Protein AF-A0A512B9P4-F1 (afdb_monomer)

Radius of gyration: 17.26 Å; Cα contacts (8 Å, |Δi|>4): 73; chains: 1; bounding box: 51×27×46 Å

Solvent-accessible surface area (backbone atoms only — not comparable to full-atom values): 6267 Å² total; per-residue (Å²): 95,64,81,67,20,63,53,22,70,62,59,43,73,67,53,44,46,47,43,32,73,56,57,66,42,59,73,66,55,48,33,50,54,15,53,52,35,44,54,32,48,50,46,64,70,46,82,91,42,67,71,63,30,52,52,30,51,51,50,52,51,52,52,53,52,46,52,44,51,48,49,36,66,55,63,76,48,89,56,76,73,58,54,60,63,53,59,64,49,52,62,53,51,51,51,51,52,53,52,53,52,50,50,57,55,48,52,56,62,62,76,73,111

Secondary structure (DSSP, 8-state):
-HHHHHHHHTT-HHHHIIIIIIT---HHHHHHHHHHHHHHHHHHHSTT-HHHHHHHHHHHHHHHHHHHHHHHHHHSS--GGGGGGGGGHHHHHHHHHHHHHHHHHHHHHHTT-

Organism: NCBI:txid670293

Mean predicted aligned error: 9.04 Å

pLDDT: mean 77.08, std 9.49, range [50.94, 89.12]

Structure (mmCIF, N/CA/C/O backbone):
data_AF-A0A512B9P4-F1
#
_entry.id   AF-A0A512B9P4-F1
#
loop_
_atom_site.group_PDB
_atom_site.id
_atom_site.type_symbol
_atom_site.label_atom_id
_atom_site.label_alt_id
_atom_site.label_comp_id
_atom_site.label_asym_id
_atom_site.label_entity_id
_atom_site.label_seq_id
_atom_site.pdbx_PDB_ins_code
_atom_site.Cartn_x
_atom_site.Cartn_y
_atom_site.Cartn_z
_atom_site.occupancy
_atom_site.B_iso_or_equiv
_atom_site.auth_seq_id
_atom_site.auth_comp_id
_atom_site.auth_asym_id
_atom_site.auth_atom_id
_atom_site.pdbx_PDB_model_num
ATOM 1 N N . MET A 1 1 ? 0.276 -3.738 6.405 1.00 66.81 1 MET A N 1
ATOM 2 C CA . MET A 1 1 ? 0.692 -2.361 6.053 1.00 66.81 1 MET A CA 1
ATOM 3 C C . MET A 1 1 ? 1.941 -1.927 6.810 1.00 66.81 1 MET A C 1
ATOM 5 O O . MET A 1 1 ? 2.944 -1.709 6.157 1.00 66.81 1 MET A O 1
ATOM 9 N N . ILE A 1 2 ? 1.944 -1.877 8.149 1.00 70.94 2 ILE A N 1
ATOM 10 C CA . ILE A 1 2 ? 3.113 -1.393 8.920 1.00 70.94 2 ILE A CA 1
ATOM 11 C C . ILE A 1 2 ? 4.389 -2.209 8.643 1.00 70.94 2 ILE A C 1
ATOM 13 O O . ILE A 1 2 ? 5.422 -1.635 8.316 1.00 70.94 2 ILE A O 1
ATOM 17 N N . PHE A 1 3 ? 4.304 -3.544 8.703 1.00 67.25 3 PHE A N 1
ATOM 18 C CA . PHE A 1 3 ? 5.459 -4.437 8.524 1.00 67.25 3 PHE A CA 1
ATOM 19 C C . PHE A 1 3 ? 6.171 -4.255 7.170 1.00 67.25 3 PHE A C 1
ATOM 21 O O . PHE A 1 3 ? 7.394 -4.228 7.114 1.00 67.25 3 PHE A O 1
ATOM 28 N N . SER A 1 4 ? 5.415 -4.059 6.085 1.00 69.06 4 SER A N 1
ATOM 29 C CA . SER A 1 4 ? 5.970 -3.846 4.741 1.00 69.06 4 SER A CA 1
ATOM 30 C C . SER A 1 4 ? 6.521 -2.434 4.523 1.00 69.06 4 SER A C 1
ATOM 32 O O . SER A 1 4 ? 7.403 -2.252 3.694 1.00 69.06 4 SER A O 1
ATOM 34 N N . SER A 1 5 ? 6.005 -1.429 5.236 1.00 73.44 5 SER A N 1
ATOM 35 C CA . SER A 1 5 ? 6.426 -0.034 5.060 1.00 73.44 5 SER A CA 1
ATO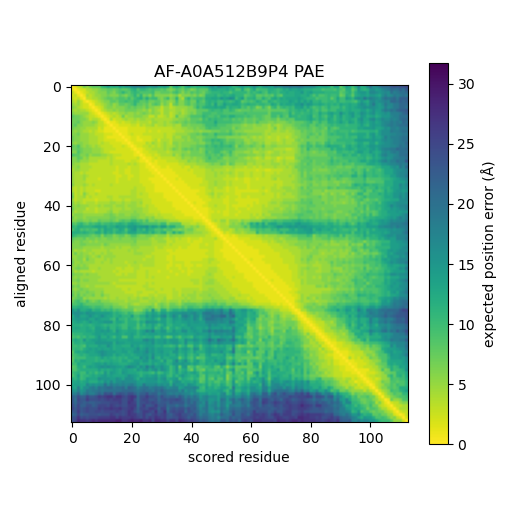M 36 C C . SER A 1 5 ? 7.796 0.264 5.656 1.00 73.44 5 SER A C 1
ATOM 38 O O . SER A 1 5 ? 8.550 1.045 5.086 1.00 73.44 5 SER A O 1
ATOM 40 N N . VAL A 1 6 ? 8.134 -0.341 6.799 1.00 72.44 6 VAL A N 1
ATOM 41 C CA . VAL A 1 6 ? 9.413 -0.072 7.480 1.00 72.44 6 VAL A CA 1
ATOM 42 C C . VAL A 1 6 ? 10.597 -0.461 6.589 1.00 72.44 6 VAL A C 1
ATOM 44 O O . VAL A 1 6 ? 11.552 0.301 6.467 1.00 72.44 6 VAL A O 1
ATOM 47 N N . GLY A 1 7 ? 10.494 -1.595 5.890 1.00 69.94 7 GLY A N 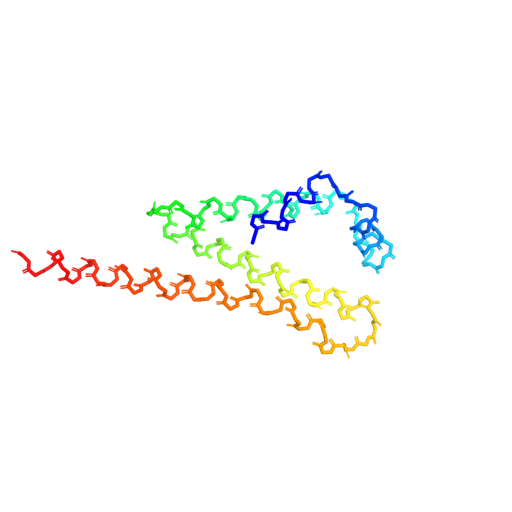1
ATOM 48 C CA . GLY A 1 7 ? 11.539 -2.086 4.989 1.00 69.94 7 GLY A CA 1
ATOM 49 C C . GLY A 1 7 ? 11.725 -1.279 3.699 1.00 69.94 7 GLY A C 1
ATOM 50 O O . GLY A 1 7 ? 12.711 -1.496 3.005 1.00 69.94 7 GLY A O 1
ATOM 51 N N . GLY A 1 8 ? 10.814 -0.362 3.358 1.00 71.31 8 GLY A N 1
ATOM 52 C CA . GLY A 1 8 ? 10.943 0.472 2.160 1.00 71.31 8 GLY A CA 1
ATOM 53 C C . GLY A 1 8 ? 11.407 1.910 2.425 1.00 71.31 8 GLY A C 1
ATOM 54 O O . GLY A 1 8 ? 11.726 2.621 1.475 1.00 71.31 8 GLY A O 1
ATOM 55 N N . LEU A 1 9 ? 11.517 2.336 3.693 1.00 77.50 9 LEU A N 1
ATOM 56 C CA . LEU A 1 9 ? 12.193 3.594 4.057 1.00 77.50 9 LEU A CA 1
ATOM 57 C C . LEU A 1 9 ? 13.710 3.498 3.839 1.00 77.50 9 LEU A C 1
ATOM 59 O O . LEU A 1 9 ? 14.340 4.437 3.352 1.00 77.50 9 LEU A O 1
ATOM 63 N N . GLN A 1 10 ? 14.274 2.333 4.153 1.00 82.31 10 GLN A N 1
ATOM 64 C CA . GLN A 1 10 ? 15.630 1.930 3.796 1.00 82.31 10 GLN A CA 1
ATOM 65 C C . GLN A 1 10 ? 15.524 0.668 2.935 1.00 82.31 10 GLN A C 1
ATOM 67 O O . GLN A 1 10 ? 15.562 -0.438 3.478 1.00 82.31 10 GLN A O 1
ATOM 72 N N . PRO A 1 11 ? 15.301 0.816 1.616 1.00 79.19 11 PRO A N 1
ATOM 73 C CA . PRO A 1 11 ? 15.057 -0.325 0.749 1.00 79.19 11 PRO A CA 1
ATOM 74 C C . PRO A 1 11 ? 16.272 -1.255 0.742 1.00 79.19 11 PRO A C 1
ATOM 76 O O . PRO A 1 11 ? 17.391 -0.835 0.451 1.00 79.19 11 PRO A O 1
ATOM 79 N N . SER A 1 12 ? 16.045 -2.526 1.078 1.00 83.31 12 SER A N 1
ATOM 80 C CA . SER A 1 12 ? 17.084 -3.552 1.004 1.00 83.31 12 SER A CA 1
ATOM 81 C C . SER A 1 12 ? 17.517 -3.784 -0.444 1.00 83.31 12 SER A C 1
ATOM 83 O O . SER A 1 12 ? 16.771 -3.504 -1.385 1.00 83.31 12 SER A O 1
ATOM 85 N N . GLN A 1 13 ? 18.697 -4.376 -0.640 1.00 83.69 13 GLN A N 1
ATOM 86 C CA . GLN A 1 13 ? 19.196 -4.687 -1.982 1.00 83.69 13 GLN A CA 1
ATOM 87 C C . GLN A 1 13 ? 18.214 -5.559 -2.783 1.00 83.69 13 GLN A C 1
ATOM 89 O O . GLN A 1 13 ? 18.060 -5.370 -3.984 1.00 83.69 13 GLN A O 1
ATOM 94 N N . GLN A 1 14 ? 17.487 -6.457 -2.109 1.00 82.38 14 GLN A N 1
ATOM 95 C CA . GLN A 1 14 ? 16.443 -7.282 -2.726 1.00 82.38 14 GLN A CA 1
ATOM 96 C C . GLN A 1 14 ? 15.245 -6.442 -3.189 1.00 82.38 14 GLN A C 1
ATOM 98 O O . GLN A 1 14 ? 14.699 -6.684 -4.262 1.00 82.38 14 GLN A O 1
ATOM 103 N N . ALA A 1 15 ? 14.834 -5.447 -2.395 1.00 79.88 15 ALA A N 1
ATOM 104 C CA . ALA A 1 15 ? 13.738 -4.554 -2.757 1.00 79.88 15 ALA A CA 1
ATOM 105 C C . ALA A 1 15 ? 14.107 -3.668 -3.952 1.00 79.88 15 ALA A C 1
ATOM 107 O O . ALA A 1 15 ? 13.266 -3.456 -4.822 1.00 79.88 15 ALA A O 1
ATOM 108 N N . ILE A 1 16 ? 15.357 -3.195 -4.018 1.00 83.44 16 ILE A N 1
ATOM 109 C CA . ILE A 1 16 ? 15.870 -2.431 -5.162 1.00 83.44 16 ILE A CA 1
ATOM 110 C C . ILE A 1 16 ? 15.902 -3.317 -6.410 1.00 83.44 16 ILE A C 1
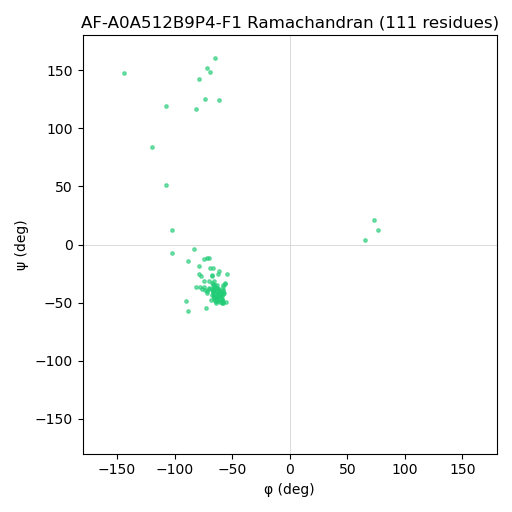ATOM 112 O O . ILE A 1 16 ? 15.344 -2.923 -7.425 1.00 83.44 16 ILE A O 1
ATOM 116 N N . GLN A 1 17 ? 16.442 -4.534 -6.329 1.00 84.44 17 GLN A N 1
ATOM 117 C CA . GLN A 1 17 ? 16.468 -5.460 -7.471 1.00 84.44 17 GLN A CA 1
ATOM 118 C C . GLN A 1 17 ? 15.068 -5.765 -8.011 1.00 84.44 17 GLN A C 1
ATOM 120 O O . GLN A 1 17 ? 14.841 -5.792 -9.217 1.00 84.44 17 GLN A O 1
ATOM 125 N N . LEU A 1 18 ? 14.098 -5.961 -7.121 1.00 82.19 18 LEU A N 1
ATOM 126 C CA . LEU A 1 18 ? 12.733 -6.240 -7.537 1.00 82.19 18 LEU A CA 1
ATOM 127 C C . LEU A 1 18 ? 12.056 -4.982 -8.106 1.00 82.19 18 LEU A C 1
ATOM 129 O O . LEU A 1 18 ? 11.581 -4.986 -9.233 1.00 82.19 18 LEU A O 1
ATOM 133 N N . MET A 1 19 ? 12.018 -3.877 -7.366 1.00 81.00 19 MET A N 1
ATOM 134 C CA . MET A 1 19 ? 11.255 -2.692 -7.779 1.00 81.00 19 MET A CA 1
ATOM 135 C C . MET A 1 19 ? 11.940 -1.890 -8.890 1.00 81.00 19 MET A C 1
ATOM 137 O O . MET A 1 19 ? 11.254 -1.387 -9.774 1.00 81.00 19 MET A O 1
ATOM 141 N N . HIS A 1 20 ? 13.265 -1.768 -8.855 1.00 83.06 20 HIS A N 1
ATOM 142 C CA . HIS A 1 20 ? 14.031 -0.993 -9.826 1.00 83.06 20 HIS A CA 1
ATOM 143 C C . HIS A 1 20 ? 14.430 -1.830 -11.035 1.00 83.06 20 HIS A C 1
ATOM 145 O O . HIS A 1 20 ? 14.041 -1.491 -12.149 1.00 83.06 20 HIS A O 1
ATOM 151 N N . ASP A 1 21 ? 15.141 -2.939 -10.824 1.00 8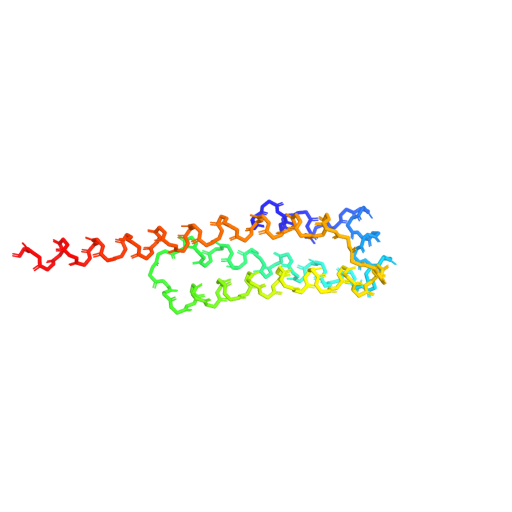1.94 21 ASP A N 1
ATOM 152 C CA . ASP A 1 21 ? 15.731 -3.683 -11.944 1.00 81.94 21 ASP A CA 1
ATOM 153 C C . ASP A 1 21 ? 14.692 -4.539 -12.680 1.00 81.94 21 ASP A C 1
ATOM 155 O O . ASP A 1 21 ? 14.743 -4.654 -13.902 1.00 81.94 21 ASP A O 1
ATOM 159 N N . PHE A 1 22 ? 13.728 -5.123 -11.957 1.00 79.94 22 PHE A N 1
ATOM 160 C CA . PHE A 1 22 ? 12.691 -5.962 -12.564 1.00 79.94 22 PHE A CA 1
ATOM 161 C C . PHE A 1 22 ? 11.448 -5.168 -12.988 1.00 79.94 22 PHE A C 1
ATOM 163 O O . PHE A 1 22 ? 10.975 -5.325 -14.111 1.00 79.94 22 PHE A O 1
ATOM 170 N N . LEU A 1 23 ? 10.908 -4.311 -12.112 1.00 80.81 23 LEU A N 1
ATOM 171 C CA . LEU A 1 23 ? 9.699 -3.529 -12.414 1.00 80.81 23 LEU A CA 1
ATOM 172 C C . LEU A 1 23 ? 9.968 -2.177 -13.100 1.00 80.81 23 LEU A C 1
ATOM 174 O O . LEU A 1 23 ? 9.030 -1.575 -13.623 1.00 80.81 23 LEU A O 1
ATOM 178 N N . GLY A 1 24 ? 11.208 -1.679 -13.110 1.00 84.06 24 GLY A N 1
ATOM 179 C CA . GLY A 1 24 ? 11.555 -0.400 -13.739 1.00 84.06 24 GLY A CA 1
ATOM 180 C C . GLY A 1 24 ? 11.148 0.843 -12.938 1.00 84.06 24 GLY A C 1
ATOM 181 O O . GLY A 1 24 ? 11.179 1.954 -13.471 1.00 84.06 24 GLY A O 1
ATOM 182 N N . TYR A 1 25 ? 10.756 0.700 -11.668 1.00 86.56 25 TYR A N 1
ATOM 183 C CA . TYR A 1 25 ? 10.387 1.841 -10.834 1.00 86.56 25 TYR A CA 1
ATOM 184 C C . TYR A 1 25 ? 11.611 2.582 -10.295 1.00 86.56 25 TYR A C 1
ATOM 186 O O . TYR A 1 25 ? 12.601 1.970 -9.897 1.00 86.56 25 TYR A O 1
ATOM 194 N N . PRO A 1 26 ? 11.569 3.918 -10.204 1.00 87.88 26 PRO A N 1
ATOM 195 C CA . PRO A 1 26 ? 12.661 4.661 -9.599 1.00 87.88 26 PRO A CA 1
ATOM 196 C C . PRO A 1 26 ? 12.726 4.408 -8.085 1.00 87.88 26 PRO A C 1
ATOM 198 O O . PRO A 1 26 ? 11.706 4.240 -7.424 1.00 87.88 26 PRO A O 1
ATOM 201 N N . ILE A 1 27 ? 13.929 4.436 -7.505 1.00 86.00 27 ILE A N 1
ATOM 202 C CA . ILE A 1 27 ? 14.156 4.071 -6.091 1.00 86.00 27 ILE A CA 1
ATOM 203 C C . ILE A 1 27 ? 13.333 4.939 -5.120 1.00 86.00 27 ILE A C 1
ATOM 205 O O . ILE A 1 27 ? 12.792 4.431 -4.138 1.00 86.00 27 ILE A O 1
ATOM 209 N N . TYR A 1 28 ? 13.158 6.233 -5.416 1.00 87.38 28 TYR A N 1
ATOM 210 C CA . TYR A 1 28 ? 12.339 7.128 -4.588 1.00 87.38 28 TYR A CA 1
ATOM 211 C C . TYR A 1 28 ? 10.865 6.697 -4.522 1.00 87.38 28 TYR A C 1
ATOM 213 O O . TYR A 1 28 ? 10.179 7.006 -3.548 1.00 87.38 28 TYR A O 1
ATOM 221 N N . PHE A 1 29 ? 10.362 5.970 -5.528 1.00 86.88 29 PHE A N 1
ATOM 222 C CA . PHE A 1 29 ? 8.988 5.472 -5.550 1.00 86.88 29 PHE A CA 1
ATOM 223 C C . PHE A 1 29 ? 8.751 4.452 -4.432 1.00 86.88 29 PHE A C 1
ATOM 225 O O . PHE A 1 29 ? 7.694 4.464 -3.805 1.00 86.88 29 PHE A O 1
ATOM 232 N N . ILE A 1 30 ? 9.766 3.641 -4.112 1.00 85.12 30 ILE A N 1
ATOM 233 C CA . ILE A 1 30 ? 9.732 2.676 -3.003 1.00 85.12 30 ILE A CA 1
ATOM 234 C C . ILE A 1 30 ? 9.555 3.413 -1.666 1.00 85.12 30 ILE A C 1
ATOM 236 O O . ILE A 1 30 ? 8.710 3.046 -0.843 1.00 85.12 30 ILE A O 1
ATOM 240 N N . GLN A 1 31 ? 10.312 4.494 -1.470 1.00 87.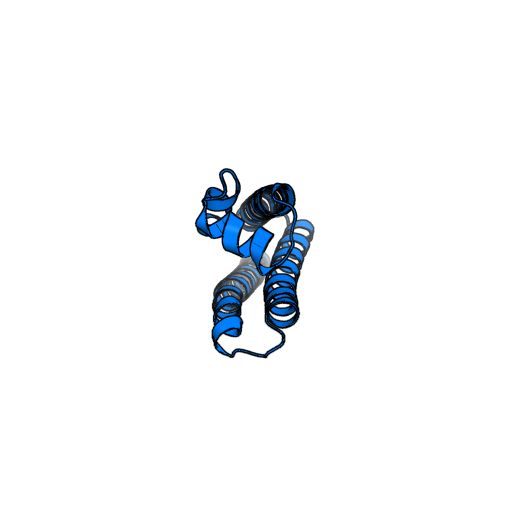25 31 GLN A N 1
ATOM 241 C CA . GLN A 1 31 ? 10.235 5.323 -0.265 1.00 87.25 31 GLN A CA 1
ATOM 242 C C . GLN A 1 31 ? 8.895 6.060 -0.177 1.00 87.25 31 GLN A C 1
ATOM 244 O O . GLN A 1 31 ? 8.256 6.065 0.877 1.00 87.25 31 GLN A O 1
ATOM 249 N N . PHE A 1 32 ? 8.425 6.616 -1.295 1.00 89.12 32 PHE A N 1
ATOM 250 C CA . PHE A 1 32 ? 7.128 7.281 -1.388 1.00 89.12 32 PHE A CA 1
ATOM 251 C C . PHE A 1 32 ? 5.973 6.343 -1.003 1.00 89.12 32 PHE A C 1
ATOM 253 O O . PHE A 1 32 ? 5.170 6.674 -0.128 1.00 89.12 32 PHE A O 1
ATOM 260 N N . LEU A 1 33 ? 5.930 5.141 -1.586 1.00 88.38 33 LEU A N 1
ATOM 261 C CA . LEU A 1 33 ? 4.945 4.105 -1.256 1.00 88.38 33 LEU A CA 1
ATOM 262 C C . LEU A 1 33 ? 4.981 3.722 0.223 1.00 88.38 33 LEU A C 1
ATOM 264 O O . LEU A 1 33 ? 3.940 3.519 0.848 1.00 88.38 33 LEU A O 1
ATOM 268 N N . SER A 1 34 ? 6.176 3.641 0.799 1.00 86.69 34 SER A N 1
ATOM 269 C CA . SER A 1 34 ? 6.361 3.288 2.206 1.00 86.69 34 SER A CA 1
ATOM 270 C C . SER A 1 34 ? 5.749 4.329 3.135 1.00 86.69 34 SER A C 1
ATOM 272 O O . SER A 1 34 ? 4.989 3.968 4.038 1.00 86.69 34 SER A O 1
ATOM 274 N N . ILE A 1 35 ? 6.006 5.613 2.867 1.00 88.19 35 ILE A N 1
ATOM 275 C CA . ILE A 1 35 ? 5.428 6.738 3.613 1.00 88.19 35 ILE A CA 1
ATOM 276 C C . ILE A 1 35 ? 3.904 6.760 3.452 1.00 88.19 35 ILE A C 1
ATOM 278 O O . ILE A 1 35 ? 3.186 6.844 4.450 1.00 88.19 35 ILE A O 1
ATOM 282 N N . ALA A 1 36 ? 3.395 6.605 2.227 1.00 88.25 36 ALA A N 1
ATOM 283 C CA . ALA A 1 36 ? 1.957 6.578 1.962 1.00 88.25 36 ALA A CA 1
ATOM 284 C C . ALA A 1 36 ? 1.245 5.463 2.751 1.00 88.25 36 ALA A C 1
ATOM 286 O O . ALA A 1 36 ? 0.207 5.696 3.375 1.00 88.25 36 ALA A O 1
ATOM 287 N N . LYS A 1 37 ? 1.838 4.265 2.809 1.00 84.88 37 LYS A N 1
ATOM 288 C CA . LYS A 1 37 ? 1.308 3.137 3.590 1.00 84.88 37 LYS A CA 1
ATOM 289 C C . LYS A 1 37 ? 1.353 3.384 5.102 1.00 84.88 37 LYS A C 1
ATOM 291 O O . LYS A 1 37 ? 0.449 2.925 5.800 1.00 84.88 37 LYS A O 1
ATOM 296 N N . LEU A 1 38 ? 2.356 4.105 5.617 1.00 86.81 38 LEU A N 1
ATOM 297 C CA . LEU A 1 38 ? 2.396 4.502 7.032 1.00 86.81 38 LEU A CA 1
ATOM 298 C C . LEU A 1 38 ? 1.264 5.472 7.364 1.00 86.81 38 LEU A C 1
ATOM 300 O O . LEU A 1 38 ? 0.545 5.247 8.336 1.00 86.81 38 LEU A O 1
ATOM 304 N N . ILE A 1 39 ? 1.056 6.491 6.526 1.00 88.88 39 ILE A N 1
ATOM 305 C CA . ILE A 1 39 ? -0.047 7.449 6.681 1.00 88.88 39 ILE A CA 1
ATOM 306 C C . ILE A 1 39 ? -1.388 6.709 6.654 1.00 88.88 39 ILE A C 1
ATOM 308 O O . ILE A 1 39 ? -2.186 6.855 7.579 1.00 88.88 39 ILE A O 1
ATOM 312 N N . GLY A 1 40 ? -1.610 5.852 5.652 1.00 85.31 40 GLY A N 1
ATOM 313 C CA . GLY A 1 40 ? -2.827 5.042 5.554 1.00 85.31 40 GLY A CA 1
ATOM 314 C C . GLY A 1 40 ? -3.046 4.160 6.786 1.00 85.31 40 GLY A C 1
ATOM 315 O O . GLY A 1 40 ? -4.153 4.099 7.319 1.00 85.31 40 GLY A O 1
ATOM 316 N N . SER A 1 41 ? -1.983 3.542 7.309 1.00 85.06 41 SER A N 1
ATOM 317 C CA . SER A 1 41 ? -2.075 2.726 8.520 1.00 85.06 41 SER A CA 1
ATOM 318 C C . SER A 1 41 ? -2.433 3.542 9.764 1.00 85.06 41 SER A C 1
ATOM 320 O O . SER A 1 41 ? -3.206 3.061 10.589 1.00 85.06 41 SER A O 1
ATOM 322 N N . ILE A 1 42 ? -1.890 4.752 9.915 1.00 86.50 42 ILE A N 1
ATOM 323 C CA . ILE A 1 42 ? -2.222 5.647 11.034 1.00 86.50 42 ILE A CA 1
ATOM 324 C C . ILE A 1 42 ? -3.695 6.066 10.949 1.00 86.50 42 ILE A C 1
ATOM 326 O O . ILE A 1 42 ? -4.417 5.982 11.941 1.00 86.50 42 ILE A O 1
ATOM 330 N N . VAL A 1 43 ? -4.171 6.438 9.757 1.00 86.75 43 VAL A N 1
ATOM 331 C CA . VAL A 1 43 ? -5.571 6.834 9.528 1.00 86.75 43 VAL A CA 1
ATOM 332 C C . VAL A 1 43 ? -6.552 5.707 9.868 1.00 86.75 43 VAL A C 1
ATOM 334 O O . VAL A 1 43 ? -7.600 5.962 10.461 1.00 86.75 43 VAL A O 1
ATOM 337 N N . ILE A 1 44 ? -6.225 4.455 9.531 1.00 83.38 44 ILE A N 1
ATOM 338 C CA . ILE A 1 44 ? -7.083 3.301 9.847 1.00 83.38 44 ILE A CA 1
ATOM 339 C C . ILE A 1 44 ? -7.216 3.106 11.368 1.00 83.38 44 ILE A C 1
ATOM 341 O O . ILE A 1 44 ? -8.308 2.780 11.847 1.00 83.38 44 ILE A O 1
ATOM 345 N N . LEU A 1 45 ? -6.135 3.340 12.123 1.00 82.12 45 LEU A N 1
ATOM 346 C CA . LEU A 1 45 ? -6.088 3.160 13.578 1.00 82.12 45 LEU A CA 1
ATOM 347 C C . LEU A 1 45 ? -6.826 4.259 14.352 1.00 82.12 45 LEU A C 1
ATOM 349 O O . LEU A 1 45 ? -7.372 3.980 15.419 1.00 82.12 45 LEU A O 1
ATOM 353 N N . ILE A 1 46 ? -6.869 5.489 13.835 1.00 82.56 46 ILE A N 1
ATOM 354 C CA . ILE A 1 46 ? -7.542 6.602 14.512 1.00 82.56 46 ILE A CA 1
ATOM 355 C C . ILE A 1 46 ? -9.079 6.429 14.413 1.00 82.56 46 ILE A C 1
ATOM 357 O O . ILE A 1 46 ? -9.631 6.270 13.314 1.00 82.56 46 ILE A O 1
ATOM 361 N N . PRO A 1 47 ? -9.816 6.424 15.541 1.00 74.19 47 PRO A N 1
ATOM 362 C CA . PRO A 1 47 ? -11.280 6.445 15.528 1.00 74.19 47 PRO A CA 1
ATOM 363 C C . PRO A 1 47 ? -11.814 7.828 15.093 1.00 74.19 47 PRO A C 1
ATOM 365 O O . PRO A 1 47 ? -11.159 8.838 15.322 1.00 74.19 47 PRO A O 1
ATOM 368 N N . ASN A 1 48 ? -13.013 7.875 14.493 1.00 76.50 48 ASN A N 1
ATOM 369 C CA . ASN A 1 48 ? -13.747 9.093 14.081 1.00 76.50 48 ASN A CA 1
ATOM 370 C C . ASN A 1 48 ? -13.223 9.869 12.851 1.00 76.50 48 ASN A C 1
ATOM 372 O O . ASN A 1 48 ? -13.544 11.042 12.678 1.00 76.50 48 ASN A O 1
ATOM 376 N N . LEU A 1 49 ? -12.438 9.239 11.973 1.00 80.12 49 LEU A N 1
ATOM 377 C CA . LEU A 1 49 ? -12.005 9.829 10.695 1.00 80.12 49 LEU A CA 1
ATOM 378 C C . LEU A 1 49 ? -12.716 9.186 9.498 1.00 80.12 49 LEU A C 1
ATOM 380 O O . LEU A 1 49 ? -12.057 8.741 8.565 1.00 80.12 49 LEU A O 1
ATOM 384 N N . ASP A 1 50 ? -14.045 9.107 9.523 1.00 78.25 50 ASP A N 1
ATOM 385 C CA . ASP A 1 50 ? -14.817 8.211 8.644 1.00 78.25 50 ASP A CA 1
ATOM 386 C C . ASP A 1 50 ? -14.527 8.421 7.150 1.00 78.25 50 ASP A C 1
ATOM 388 O O . ASP A 1 50 ? -14.134 7.480 6.465 1.00 78.25 50 ASP A O 1
ATOM 392 N N . ARG A 1 51 ? -14.568 9.670 6.663 1.00 83.75 51 ARG A N 1
ATOM 393 C CA . ARG A 1 51 ? -14.233 9.978 5.259 1.00 83.75 51 ARG A CA 1
ATOM 394 C C . ARG A 1 51 ? -12.779 9.649 4.925 1.00 83.75 51 ARG A C 1
ATOM 396 O O . ARG A 1 51 ? -12.507 8.994 3.930 1.00 83.75 51 ARG A O 1
ATOM 403 N N . ILE A 1 52 ? -11.822 10.089 5.745 1.00 85.75 52 ILE A N 1
ATOM 404 C CA . ILE A 1 52 ? -10.382 9.889 5.475 1.00 85.75 52 ILE A CA 1
ATOM 405 C C . ILE A 1 52 ? -10.026 8.396 5.536 1.00 85.75 52 ILE A C 1
ATOM 407 O O . ILE A 1 52 ? -9.168 7.918 4.797 1.00 85.75 52 ILE A O 1
ATOM 411 N N . LYS A 1 53 ? -10.724 7.637 6.381 1.00 81.56 53 LYS A N 1
ATOM 412 C CA . LYS A 1 53 ? -10.578 6.193 6.506 1.00 81.56 53 LYS A CA 1
ATOM 413 C C . LYS A 1 53 ? -11.041 5.466 5.246 1.00 81.56 53 LYS A C 1
ATOM 415 O O . LYS A 1 53 ? -10.338 4.562 4.804 1.00 81.56 53 LYS A O 1
ATOM 420 N N . GLU A 1 54 ? -12.134 5.896 4.616 1.00 82.69 54 GLU A N 1
ATOM 421 C CA . GLU A 1 54 ? -12.531 5.393 3.291 1.00 82.69 54 GLU A CA 1
ATOM 422 C C . GLU A 1 54 ? -11.446 5.651 2.238 1.00 82.69 54 GLU A C 1
ATOM 424 O O . GLU A 1 54 ? -11.081 4.735 1.501 1.00 82.69 54 GLU A O 1
ATOM 429 N N . TRP A 1 55 ? -10.848 6.849 2.224 1.00 87.31 55 TRP A N 1
ATOM 430 C CA . TRP A 1 55 ? -9.712 7.154 1.342 1.00 87.31 55 TRP A CA 1
ATOM 431 C C . TRP A 1 55 ? -8.488 6.274 1.630 1.00 87.31 55 TRP A C 1
ATOM 433 O O . TRP A 1 55 ? -7.817 5.838 0.695 1.00 87.31 55 TRP A O 1
ATOM 443 N N . ALA A 1 56 ? -8.203 5.962 2.898 1.00 86.00 56 ALA A N 1
ATOM 444 C CA . ALA A 1 56 ? -7.114 5.056 3.264 1.00 86.00 56 ALA A CA 1
ATOM 445 C C . ALA A 1 56 ? -7.364 3.620 2.769 1.00 86.00 56 ALA A C 1
ATOM 447 O O . ALA A 1 56 ? -6.444 2.981 2.254 1.00 86.00 56 ALA A O 1
ATOM 448 N N . TYR A 1 57 ? -8.604 3.128 2.860 1.00 81.31 57 TYR A N 1
ATOM 449 C CA . TYR A 1 57 ? -8.987 1.831 2.296 1.00 81.31 57 TYR A CA 1
ATOM 450 C C . TYR A 1 57 ? -8.929 1.822 0.762 1.00 81.31 57 TYR A C 1
ATOM 452 O O . TYR A 1 57 ? -8.423 0.861 0.182 1.00 81.31 57 TYR A O 1
ATOM 460 N N . ALA A 1 58 ? -9.368 2.897 0.100 1.00 85.94 58 ALA A N 1
ATOM 461 C CA . ALA A 1 58 ? -9.240 3.042 -1.349 1.00 85.94 58 ALA A CA 1
ATOM 462 C C . ALA A 1 58 ? -7.766 3.047 -1.787 1.00 85.94 58 ALA A C 1
ATOM 464 O O . ALA A 1 58 ? -7.394 2.342 -2.723 1.00 85.94 58 ALA A O 1
ATOM 465 N N . GLY A 1 59 ? -6.902 3.773 -1.073 1.00 87.12 59 GLY A N 1
ATOM 466 C CA . GLY A 1 59 ? -5.462 3.781 -1.330 1.00 87.12 59 GLY A CA 1
ATOM 467 C C . GLY A 1 59 ? -4.824 2.395 -1.188 1.00 87.12 59 GLY A C 1
ATOM 468 O O . GLY A 1 59 ? -4.020 2.005 -2.030 1.00 87.12 59 GLY A O 1
ATOM 469 N N . LEU A 1 60 ? -5.224 1.620 -0.174 1.00 83.94 60 LEU A N 1
ATOM 470 C CA . LEU A 1 60 ? -4.792 0.229 0.012 1.00 83.94 60 LEU A CA 1
ATOM 471 C C . LEU A 1 60 ? -5.214 -0.645 -1.183 1.00 83.94 60 LEU A C 1
ATOM 473 O O . LEU A 1 60 ? -4.409 -1.420 -1.699 1.00 83.94 60 LEU A O 1
ATOM 477 N N . PHE A 1 61 ? -6.451 -0.489 -1.658 1.00 84.31 61 PHE A N 1
ATOM 478 C CA . PHE A 1 61 ? -6.933 -1.202 -2.839 1.00 84.31 61 PHE A CA 1
ATOM 479 C C . PHE A 1 61 ? -6.107 -0.869 -4.090 1.00 84.31 61 PHE A C 1
ATOM 481 O O . PHE A 1 61 ? -5.641 -1.786 -4.766 1.00 84.31 61 PHE A O 1
ATOM 488 N N . PHE A 1 62 ? -5.871 0.416 -4.376 1.00 87.69 62 PHE A N 1
ATOM 489 C CA . PHE A 1 62 ? -5.081 0.830 -5.540 1.00 87.69 62 PHE A CA 1
ATOM 490 C C . PHE A 1 62 ? -3.610 0.409 -5.450 1.00 87.69 62 PHE A C 1
ATOM 492 O O . PHE A 1 62 ? -3.036 0.033 -6.468 1.00 87.69 62 PHE A O 1
ATOM 499 N N . ASP A 1 63 ? -3.011 0.414 -4.257 1.00 85.94 63 ASP A N 1
ATOM 500 C CA . ASP A 1 63 ? -1.654 -0.101 -4.027 1.00 85.94 63 ASP A CA 1
ATOM 501 C C . ASP A 1 63 ? -1.543 -1.582 -4.417 1.00 85.94 63 ASP A C 1
ATOM 503 O O . ASP A 1 63 ? -0.644 -1.969 -5.164 1.00 85.94 63 ASP A O 1
ATOM 507 N N . LEU A 1 64 ? -2.491 -2.410 -3.974 1.00 82.50 64 LEU A N 1
ATOM 508 C CA . LEU A 1 64 ? -2.477 -3.845 -4.268 1.00 82.50 64 LEU A CA 1
ATOM 509 C C . LEU A 1 64 ? -2.861 -4.147 -5.720 1.00 82.50 64 LEU A C 1
ATOM 511 O O . LEU A 1 64 ? -2.228 -4.994 -6.352 1.00 82.50 64 LEU A O 1
ATOM 515 N N . ALA A 1 65 ? -3.841 -3.434 -6.276 1.00 85.50 65 ALA A N 1
ATOM 516 C CA . ALA A 1 65 ? -4.198 -3.547 -7.688 1.00 85.50 65 ALA A CA 1
ATOM 517 C C . ALA A 1 65 ? -3.027 -3.137 -8.597 1.00 85.50 65 ALA A C 1
ATOM 519 O O . ALA A 1 65 ? -2.710 -3.845 -9.552 1.00 85.50 65 ALA A O 1
ATOM 520 N N . GLY A 1 66 ? -2.348 -2.036 -8.262 1.00 86.06 66 GLY A N 1
ATOM 521 C CA . GLY A 1 66 ? -1.153 -1.566 -8.954 1.00 86.06 66 GLY A CA 1
ATOM 522 C C . GLY A 1 66 ? -0.010 -2.572 -8.866 1.00 86.06 66 GLY A C 1
ATOM 523 O O . GLY A 1 66 ? 0.576 -2.904 -9.888 1.00 86.06 66 GLY A O 1
ATOM 524 N N . ALA A 1 67 ? 0.256 -3.139 -7.686 1.00 83.25 67 ALA A N 1
ATOM 525 C CA . ALA A 1 67 ? 1.286 -4.165 -7.521 1.00 83.25 67 ALA A CA 1
ATOM 526 C C . ALA A 1 67 ? 1.035 -5.396 -8.411 1.00 83.25 67 ALA A C 1
ATOM 528 O O . ALA A 1 67 ? 1.961 -5.874 -9.069 1.00 83.25 67 ALA A O 1
ATOM 529 N N . ILE A 1 68 ? -0.210 -5.883 -8.476 1.00 83.12 68 ILE A N 1
ATOM 530 C CA . ILE A 1 68 ? -0.594 -7.001 -9.354 1.00 83.12 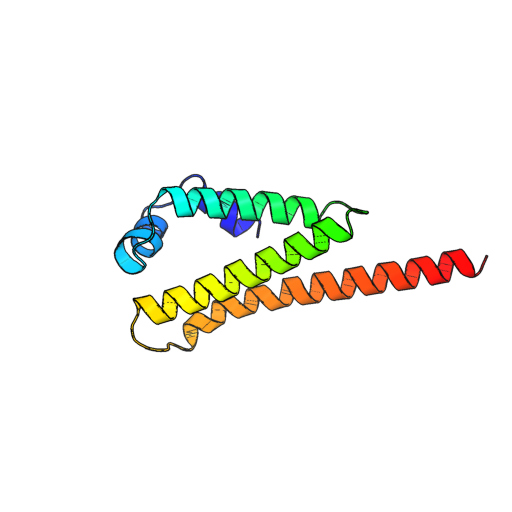68 ILE A CA 1
ATOM 531 C C . ILE A 1 68 ? -0.420 -6.613 -10.826 1.00 83.12 68 ILE A C 1
ATOM 533 O O . ILE A 1 68 ? 0.232 -7.340 -11.574 1.00 83.12 68 ILE A O 1
ATOM 537 N N . TYR A 1 69 ? -0.965 -5.465 -11.238 1.00 85.56 69 TYR A N 1
ATOM 538 C CA . TYR A 1 69 ? -0.882 -4.995 -12.620 1.00 85.56 69 TYR A CA 1
ATOM 539 C C . TYR A 1 69 ? 0.570 -4.846 -13.082 1.00 85.56 69 TYR A C 1
ATOM 541 O O . TYR A 1 69 ? 0.951 -5.391 -14.116 1.00 85.56 69 TYR A O 1
ATOM 549 N N . SER A 1 70 ? 1.399 -4.170 -12.290 1.00 84.38 70 SER A N 1
ATOM 550 C CA . SER A 1 70 ? 2.800 -3.928 -12.624 1.00 84.38 70 SER A CA 1
ATOM 551 C C . SER A 1 70 ? 3.626 -5.208 -12.628 1.00 84.38 70 SER A C 1
ATOM 553 O O . SER A 1 70 ? 4.517 -5.345 -13.460 1.00 84.38 70 SER A O 1
ATOM 555 N N . SER A 1 71 ? 3.304 -6.177 -11.765 1.00 79.75 71 SER A N 1
ATOM 556 C CA . SER A 1 71 ? 3.963 -7.490 -11.777 1.00 79.75 71 SER A CA 1
ATOM 557 C C . SER A 1 71 ? 3.643 -8.273 -13.052 1.00 79.75 71 SER A C 1
ATOM 559 O O . SER A 1 71 ? 4.546 -8.849 -13.657 1.00 79.75 71 SER A O 1
ATOM 561 N N . ILE A 1 72 ? 2.381 -8.256 -13.497 1.00 82.69 72 ILE A N 1
ATOM 562 C CA . ILE A 1 72 ? 1.959 -8.900 -14.752 1.00 82.69 72 ILE A CA 1
ATOM 563 C C . ILE A 1 72 ? 2.601 -8.198 -15.955 1.00 82.69 72 ILE A C 1
ATOM 565 O O . ILE A 1 72 ? 3.123 -8.865 -16.849 1.00 82.69 72 ILE A O 1
ATOM 569 N N . ALA A 1 73 ? 2.591 -6.862 -15.965 1.00 84.56 73 ALA A N 1
ATOM 570 C CA . ALA A 1 73 ? 3.174 -6.063 -17.037 1.00 84.56 73 ALA A CA 1
ATOM 571 C C . ALA A 1 73 ? 4.692 -6.278 -17.158 1.00 84.56 73 ALA A C 1
ATOM 573 O O . ALA A 1 73 ? 5.191 -6.437 -18.269 1.00 84.56 73 ALA A O 1
ATOM 574 N N . ALA A 1 74 ? 5.414 -6.339 -16.034 1.00 81.25 74 ALA A N 1
ATOM 575 C CA . ALA A 1 74 ? 6.860 -6.564 -16.018 1.00 81.25 74 ALA A CA 1
ATOM 576 C C . ALA A 1 74 ? 7.243 -8.007 -16.389 1.00 81.25 74 ALA A C 1
ATOM 578 O O . ALA A 1 74 ? 8.208 -8.226 -17.117 1.00 81.25 74 ALA A O 1
ATOM 579 N N . ALA A 1 75 ? 6.489 -9.009 -15.923 1.00 78.56 75 ALA A N 1
ATOM 580 C CA . ALA A 1 75 ? 6.811 -10.412 -16.189 1.00 78.56 75 ALA A CA 1
ATOM 581 C C . ALA A 1 75 ? 6.406 -10.891 -17.593 1.00 78.56 75 ALA A C 1
ATOM 583 O O . ALA A 1 75 ? 6.860 -11.953 -18.022 1.00 78.56 75 ALA A O 1
ATOM 584 N N . GLY A 1 76 ? 5.507 -10.176 -18.280 1.00 77.06 76 GLY A N 1
ATOM 585 C CA . GLY A 1 76 ? 4.987 -10.554 -19.601 1.00 77.06 76 GLY A CA 1
ATOM 586 C C . GLY A 1 76 ? 4.156 -11.847 -19.616 1.00 77.06 76 GLY A C 1
ATOM 587 O O . GLY A 1 76 ? 3.734 -12.300 -20.678 1.00 77.06 76 GLY A O 1
ATOM 588 N N . LYS A 1 77 ? 3.916 -12.453 -18.448 1.00 75.94 77 LYS A N 1
ATOM 589 C CA . LYS A 1 77 ? 3.117 -13.665 -18.252 1.00 75.94 77 LYS A CA 1
ATOM 590 C C . LYS A 1 77 ? 2.343 -13.571 -16.946 1.00 75.94 77 LYS A C 1
ATOM 592 O O . LYS A 1 77 ? 2.819 -12.999 -15.967 1.00 75.94 77 LYS A O 1
ATOM 597 N N . PHE A 1 78 ? 1.160 -14.171 -16.929 1.00 75.12 78 PHE A N 1
ATOM 598 C CA . PHE A 1 78 ? 0.362 -14.283 -15.718 1.00 75.12 78 PHE A CA 1
ATOM 599 C C . PHE A 1 78 ? 0.863 -15.457 -14.868 1.00 75.12 78 PHE A C 1
ATOM 601 O O . PHE A 1 78 ? 0.791 -16.607 -15.299 1.00 75.12 78 PHE A O 1
ATOM 608 N N . ASP A 1 79 ? 1.365 -15.164 -13.668 1.00 73.06 79 ASP A N 1
ATOM 609 C CA . ASP A 1 79 ? 1.700 -16.169 -12.659 1.00 73.06 79 ASP A CA 1
ATOM 610 C C . ASP A 1 79 ? 0.658 -16.109 -11.524 1.00 73.06 79 ASP A C 1
ATOM 612 O O . ASP A 1 79 ? 0.541 -15.071 -10.864 1.00 73.06 79 ASP A O 1
ATOM 616 N N . PRO A 1 80 ? -0.097 -17.193 -11.254 1.00 69.94 80 PRO A N 1
ATOM 617 C CA . PRO A 1 80 ? -1.053 -17.253 -10.146 1.00 69.94 80 PRO A CA 1
ATOM 618 C C . PRO A 1 80 ? -0.434 -16.917 -8.786 1.00 69.94 80 PRO A C 1
ATOM 620 O O . PRO A 1 80 ? -1.131 -16.439 -7.890 1.00 69.94 80 PRO A O 1
ATOM 623 N N . MET A 1 81 ? 0.875 -17.111 -8.621 1.00 68.00 81 MET A N 1
ATOM 624 C CA . MET A 1 81 ? 1.584 -16.769 -7.396 1.00 68.00 81 MET A CA 1
ATOM 625 C C . MET A 1 81 ? 1.627 -15.248 -7.157 1.00 68.00 81 MET A C 1
ATOM 627 O O . MET A 1 81 ? 1.731 -14.826 -6.010 1.00 68.00 81 MET A O 1
ATOM 631 N N . MET A 1 82 ? 1.422 -14.405 -8.178 1.00 67.69 82 MET A N 1
ATOM 632 C CA . MET A 1 82 ? 1.258 -12.947 -8.017 1.00 67.69 82 MET A CA 1
ATOM 633 C C . MET A 1 82 ? -0.045 -12.575 -7.297 1.00 67.69 82 MET A C 1
ATOM 635 O O . MET A 1 82 ? -0.101 -11.566 -6.593 1.00 67.69 82 MET A O 1
ATOM 639 N N . LEU A 1 83 ? -1.079 -13.419 -7.389 1.00 68.12 83 LEU A N 1
ATOM 640 C CA . LEU A 1 83 ? -2.319 -13.244 -6.627 1.00 68.12 83 LEU A CA 1
ATOM 641 C C . LEU A 1 83 ? -2.140 -13.539 -5.136 1.00 68.12 83 LEU A C 1
ATOM 643 O O . LEU A 1 83 ? -3.008 -13.178 -4.345 1.00 68.12 83 LEU A O 1
ATOM 647 N N . THR A 1 84 ? -1.017 -14.123 -4.703 1.00 70.00 84 THR A N 1
ATOM 648 C CA . THR A 1 84 ? -0.738 -14.269 -3.264 1.00 70.00 84 THR A CA 1
ATOM 649 C C . THR A 1 84 ? -0.637 -12.912 -2.565 1.00 70.00 84 THR A C 1
ATOM 651 O O . THR A 1 84 ? -0.932 -12.821 -1.377 1.00 70.00 84 THR A O 1
ATOM 654 N N . MET A 1 85 ? -0.345 -11.823 -3.288 1.00 67.31 85 MET A N 1
ATOM 655 C CA . MET A 1 85 ? -0.445 -10.470 -2.732 1.00 67.31 85 MET A CA 1
ATOM 656 C C . MET A 1 85 ? -1.892 -10.056 -2.424 1.00 67.31 85 MET A C 1
ATOM 658 O O . MET A 1 85 ? -2.119 -9.291 -1.486 1.00 67.31 85 MET A O 1
ATOM 662 N N . ALA A 1 86 ? -2.883 -10.620 -3.122 1.00 65.75 86 ALA A N 1
ATOM 663 C CA . ALA A 1 86 ? -4.299 -10.380 -2.853 1.00 65.75 86 ALA A CA 1
ATOM 664 C C . ALA A 1 86 ? -4.767 -10.991 -1.519 1.00 65.75 86 ALA A C 1
ATOM 666 O O . ALA A 1 86 ? -5.743 -10.510 -0.946 1.00 65.75 86 ALA A O 1
ATOM 667 N N . ILE A 1 87 ? -4.049 -11.978 -0.958 1.00 67.19 87 ILE A N 1
ATOM 668 C CA . ILE A 1 87 ? -4.328 -12.495 0.397 1.00 67.19 87 ILE A CA 1
ATOM 669 C C . ILE A 1 87 ? -4.281 -11.367 1.431 1.00 67.19 87 ILE A C 1
ATOM 671 O O . ILE A 1 87 ? -5.068 -11.370 2.373 1.00 67.19 87 ILE A O 1
ATOM 675 N N . TRP A 1 88 ? -3.432 -10.358 1.233 1.00 67.81 88 TRP A N 1
ATOM 676 C CA . TRP A 1 88 ? -3.337 -9.211 2.137 1.00 67.81 88 TRP A CA 1
ATOM 677 C C . TRP A 1 88 ? -4.506 -8.221 2.019 1.00 67.81 88 TRP A C 1
ATOM 679 O O . TRP A 1 88 ? -4.684 -7.399 2.920 1.00 67.81 88 TRP A O 1
ATOM 689 N N . ILE A 1 89 ? -5.347 -8.333 0.983 1.00 68.69 89 ILE A N 1
ATOM 690 C CA . ILE A 1 89 ? -6.614 -7.590 0.870 1.00 68.69 89 ILE A CA 1
ATOM 691 C C . ILE A 1 89 ? -7.629 -8.122 1.892 1.00 68.69 89 ILE A C 1
ATOM 693 O O . ILE A 1 89 ? -8.371 -7.342 2.490 1.00 68.69 89 ILE A O 1
ATOM 697 N N . LEU A 1 90 ? -7.644 -9.438 2.139 1.00 66.62 90 LEU A N 1
ATOM 698 C CA . LEU A 1 90 ? -8.636 -10.086 3.003 1.00 66.62 90 LEU A CA 1
ATOM 699 C C . LEU A 1 90 ? -8.636 -9.531 4.441 1.00 66.62 90 LEU A C 1
ATOM 701 O O . LEU A 1 90 ? -9.709 -9.153 4.909 1.00 66.62 90 LEU A O 1
ATOM 705 N N . PRO A 1 91 ? -7.490 -9.368 5.136 1.00 70.00 91 PRO A N 1
ATOM 706 C CA . PRO A 1 91 ? -7.446 -8.687 6.430 1.00 70.00 91 PRO A CA 1
ATOM 707 C C . PRO A 1 91 ? -7.970 -7.247 6.384 1.00 70.00 91 PRO A C 1
ATOM 709 O O . PRO A 1 91 ? -8.597 -6.802 7.342 1.00 70.00 91 PRO A O 1
ATOM 712 N N . GLY A 1 92 ? -7.738 -6.521 5.285 1.00 71.06 92 GLY A N 1
ATOM 713 C CA . GLY A 1 92 ? -8.246 -5.160 5.093 1.00 71.06 92 GLY A CA 1
ATOM 714 C C . GLY A 1 92 ? -9.773 -5.121 5.008 1.00 71.06 92 GLY A C 1
ATOM 715 O O . GLY A 1 92 ? -10.407 -4.328 5.703 1.00 71.06 92 GLY A O 1
ATOM 716 N N . ILE A 1 93 ? -10.368 -6.033 4.233 1.00 70.31 93 ILE A N 1
ATOM 717 C CA . ILE A 1 93 ? -11.827 -6.184 4.116 1.00 70.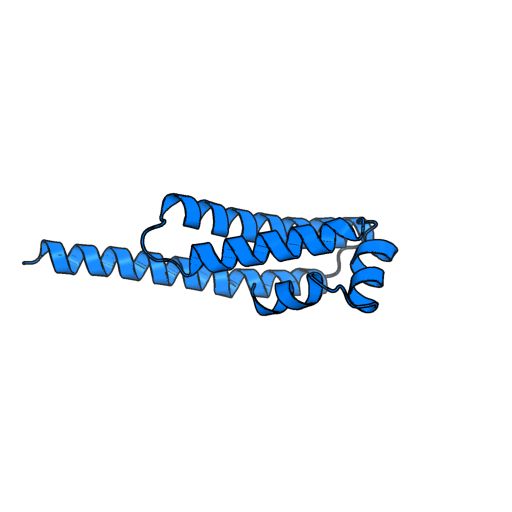31 93 ILE A CA 1
ATOM 718 C C . ILE A 1 93 ? -12.437 -6.640 5.445 1.00 70.31 93 ILE A C 1
ATOM 720 O O . ILE A 1 93 ? -13.444 -6.086 5.882 1.00 70.31 93 ILE A O 1
ATOM 724 N N . VAL A 1 94 ? -11.822 -7.613 6.122 1.00 73.81 94 VAL A N 1
ATOM 725 C CA . VAL A 1 94 ? -12.280 -8.091 7.436 1.00 73.81 94 VAL A CA 1
ATOM 726 C C . VAL A 1 94 ? -12.218 -6.963 8.470 1.00 73.81 94 VAL A C 1
ATOM 728 O O . VAL A 1 94 ? -13.173 -6.770 9.219 1.00 73.81 94 VAL A O 1
ATOM 731 N N . SER A 1 95 ? -11.141 -6.173 8.476 1.00 7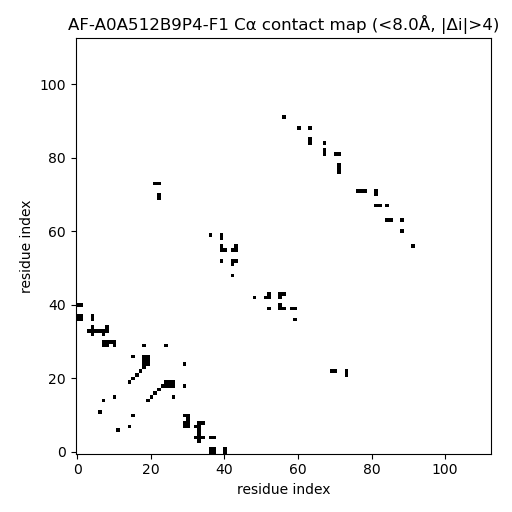3.69 95 SER A N 1
ATOM 732 C CA . SER A 1 95 ? -11.009 -4.983 9.325 1.00 73.69 95 SER A CA 1
ATOM 733 C C . SER A 1 95 ? -12.120 -3.965 9.053 1.00 73.69 95 SER A C 1
ATOM 735 O O . SER A 1 95 ? -12.760 -3.490 9.994 1.00 73.69 95 SER A O 1
ATOM 737 N N . TYR A 1 96 ? -12.400 -3.667 7.781 1.00 70.62 96 TYR A N 1
ATOM 738 C CA . TYR A 1 96 ? -13.482 -2.763 7.384 1.00 70.62 96 TYR A CA 1
ATOM 739 C C . TYR A 1 96 ? -14.856 -3.280 7.831 1.00 70.62 96 TYR A C 1
ATOM 741 O O . TYR A 1 96 ? -15.628 -2.547 8.452 1.00 70.62 96 TYR A O 1
ATOM 749 N N . TYR A 1 97 ? -15.139 -4.561 7.590 1.00 77.19 97 TYR A N 1
ATOM 750 C CA . TYR A 1 97 ? -16.404 -5.189 7.964 1.00 77.19 97 TYR A CA 1
ATOM 751 C C . TYR A 1 97 ? -16.629 -5.181 9.484 1.00 77.19 97 TYR A C 1
ATOM 753 O O . TYR A 1 97 ? -17.714 -4.836 9.958 1.00 77.19 97 TYR A O 1
ATOM 761 N N . LEU A 1 98 ? -15.597 -5.503 10.272 1.00 75.81 98 LEU A N 1
ATOM 762 C CA . LEU A 1 98 ? -15.662 -5.459 11.736 1.00 75.81 98 LEU A CA 1
ATOM 763 C C . LEU A 1 98 ? -15.845 -4.032 12.269 1.00 75.81 98 LEU A C 1
ATOM 765 O O . LEU A 1 98 ? -16.582 -3.837 13.239 1.00 75.81 98 LEU A O 1
ATOM 769 N N . TRP A 1 99 ? -15.202 -3.042 11.648 1.00 67.38 99 TRP A N 1
ATOM 770 C CA . TRP A 1 99 ? -15.371 -1.630 11.996 1.00 67.38 99 TRP A CA 1
ATOM 771 C C . TRP A 1 99 ? -16.805 -1.155 11.740 1.00 67.38 99 TRP A C 1
ATOM 773 O O . TRP A 1 99 ? -17.435 -0.613 12.651 1.00 67.38 99 TRP A O 1
ATOM 783 N N . HIS A 1 100 ? -17.358 -1.449 10.562 1.00 68.19 100 HIS A N 1
ATOM 784 C CA . HIS A 1 100 ? -18.724 -1.063 10.216 1.00 68.19 100 HIS A CA 1
ATOM 785 C C . HIS A 1 100 ? -19.763 -1.745 11.125 1.00 68.19 100 HIS A C 1
ATOM 787 O O . HIS A 1 100 ? -20.683 -1.099 11.630 1.00 68.19 100 HIS A O 1
ATOM 793 N N . LYS A 1 101 ? -19.561 -3.031 11.453 1.00 69.81 101 LYS A N 1
ATOM 794 C CA . LYS A 1 101 ? -20.416 -3.752 12.411 1.00 69.81 101 LYS A CA 1
ATOM 795 C C . LYS A 1 101 ? -20.345 -3.158 13.826 1.00 69.81 101 LYS A C 1
ATOM 797 O O . LYS A 1 101 ? -21.370 -3.097 14.509 1.00 69.81 101 LYS A O 1
ATOM 802 N N . ARG A 1 102 ? -19.167 -2.704 14.280 1.00 65.44 102 ARG A N 1
ATOM 803 C CA . ARG A 1 102 ? -19.020 -2.018 15.580 1.00 65.44 102 ARG A CA 1
ATOM 804 C C . ARG A 1 102 ? -19.727 -0.665 15.614 1.00 65.44 102 ARG A C 1
ATOM 806 O O . ARG A 1 102 ? -20.293 -0.339 16.651 1.00 65.44 102 ARG A O 1
ATOM 813 N N . MET A 1 103 ? -19.729 0.087 14.516 1.00 62.31 103 MET A N 1
ATOM 814 C CA . MET A 1 103 ? -20.443 1.367 14.441 1.00 62.31 103 MET A CA 1
ATOM 815 C C . MET A 1 103 ? -21.962 1.178 14.487 1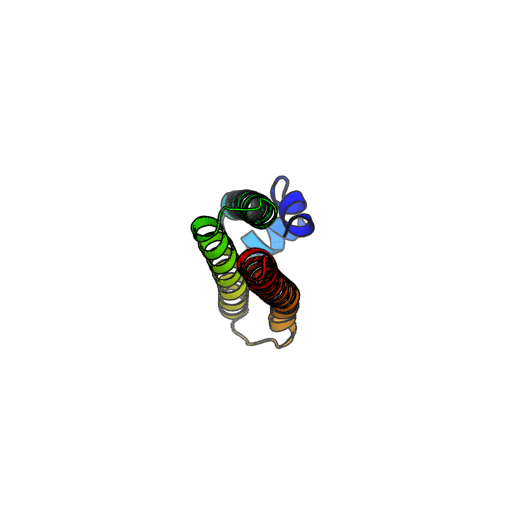.00 62.31 103 MET A C 1
ATOM 817 O O . MET A 1 103 ? -22.611 1.772 15.342 1.00 62.31 103 MET A O 1
ATOM 821 N N . SER A 1 104 ? -22.502 0.248 13.694 1.00 60.62 104 SER A N 1
ATOM 822 C CA . SER A 1 104 ? -23.936 -0.082 13.718 1.00 60.62 104 SER A CA 1
ATOM 823 C C . SER A 1 104 ? -24.404 -0.621 15.083 1.00 60.62 104 SER A C 1
ATOM 825 O O . SER A 1 104 ? -25.478 -0.264 15.564 1.00 60.62 104 SER A O 1
ATOM 827 N N . SER A 1 105 ? -23.579 -1.429 15.763 1.00 59.38 105 SER A N 1
ATOM 828 C CA . SER A 1 105 ? -23.902 -1.923 17.115 1.00 59.38 105 SER A CA 1
ATOM 829 C C . SER A 1 105 ? -23.852 -0.815 18.179 1.00 59.38 105 SER A C 1
ATOM 831 O O . SER A 1 105 ? -24.590 -0.873 19.160 1.00 59.38 105 SER A O 1
ATOM 833 N N . GLY A 1 106 ? -22.980 0.184 18.002 1.00 57.69 106 GLY A N 1
ATOM 834 C CA . GLY A 1 106 ? -22.869 1.339 18.895 1.00 57.69 106 GLY A CA 1
ATOM 835 C C . GLY A 1 106 ? -24.048 2.303 18.763 1.00 57.69 106 GLY A C 1
ATOM 836 O O . GLY A 1 106 ? -24.582 2.740 19.779 1.00 57.69 106 GLY A O 1
ATOM 837 N N . GLU A 1 107 ? -24.512 2.571 17.539 1.00 55.59 107 GLU A N 1
ATOM 838 C CA . GLU A 1 107 ? -25.723 3.372 17.294 1.00 55.59 107 GLU A CA 1
ATOM 839 C C . GLU A 1 107 ? -26.977 2.730 17.899 1.00 55.59 107 GLU A C 1
ATOM 841 O O . GLU A 1 107 ? -27.765 3.415 18.551 1.00 55.59 107 GLU A O 1
ATOM 846 N N . LEU A 1 108 ? -27.138 1.410 17.757 1.00 57.09 108 LEU A N 1
ATOM 847 C CA . LEU A 1 108 ? -28.275 0.681 18.332 1.00 57.09 108 LEU A CA 1
ATOM 848 C C . LEU A 1 108 ? -28.307 0.738 19.868 1.00 57.09 108 LEU A C 1
ATOM 850 O O . LEU A 1 108 ? -29.387 0.804 20.445 1.00 57.09 108 LEU A O 1
ATOM 854 N N . ALA A 1 109 ? -27.146 0.742 20.531 1.00 56.91 109 ALA A N 1
ATOM 855 C CA . ALA A 1 109 ? -27.053 0.807 21.992 1.00 56.91 109 ALA A CA 1
ATOM 856 C C . ALA A 1 109 ? -27.263 2.222 22.566 1.00 56.91 109 ALA A C 1
ATOM 858 O O . ALA A 1 109 ? -27.650 2.361 23.727 1.00 56.91 109 ALA A O 1
ATOM 859 N N . ILE A 1 110 ? -26.989 3.267 21.777 1.00 58.09 110 ILE A N 1
ATOM 860 C CA . ILE A 1 110 ? -27.218 4.668 22.166 1.00 58.09 110 ILE A CA 1
ATOM 861 C C . ILE A 1 110 ? -28.687 5.055 21.954 1.00 58.09 110 ILE A C 1
ATOM 863 O O . ILE A 1 110 ? -29.239 5.773 22.777 1.00 58.09 110 ILE A O 1
ATOM 867 N N . ASN A 1 111 ? -29.333 4.550 20.899 1.00 54.28 111 ASN A N 1
ATOM 868 C CA . ASN A 1 111 ? -30.720 4.892 20.559 1.00 54.28 111 ASN A CA 1
ATOM 869 C C . ASN A 1 111 ? -31.778 4.077 21.341 1.00 54.28 111 ASN A C 1
ATOM 871 O O . ASN A 1 111 ? -32.974 4.294 21.183 1.00 54.28 111 ASN A O 1
ATOM 875 N N . SER A 1 112 ? -31.352 3.111 22.166 1.00 55.44 112 SER A N 1
ATOM 876 C CA . SER A 1 112 ? -32.227 2.282 23.011 1.00 55.44 112 SER A CA 1
ATOM 877 C C . SER A 1 112 ? -32.242 2.700 24.492 1.00 55.44 112 SER A C 1
ATOM 879 O O . SER A 1 112 ? -32.676 1.911 25.334 1.00 55.44 112 SER A O 1
ATOM 881 N N . ARG A 1 113 ? -31.700 3.876 24.829 1.00 50.94 113 ARG A N 1
ATOM 882 C CA . ARG A 1 113 ? -31.729 4.485 26.170 1.00 50.94 113 ARG A CA 1
ATOM 883 C C . ARG A 1 113 ? -32.528 5.776 26.131 1.00 50.94 113 ARG A C 1
ATOM 885 O O . ARG A 1 113 ? -33.196 6.046 27.149 1.00 50.94 113 ARG A O 1
#

Sequence (113 aa):
MIFSSVGGLQPSQQAIQLMHDFLGYPIYFIQFLSIAKLIGSIVILIPNLDRIKEWAYAGLFFDLAGAIYSSIAAAGKFDPMMLTMAIWILPGIVSYYLWHKRMSSGELAINSR

Foldseek 3Di:
DLVQLVCQCVPDPVNCCVCCVQLVDDSVVSNVVSVLLVVLVVCLPDPPPVVVVVVSLVSVVCVLVVQLVSVCVRVVHDDVVSCVSVVVNVVSVVSVVVVVVVVVVVVVVVVVD

InterPro domains:
  IPR032808 DoxX family [PF13564] (1-87)